Protein AF-M1AKX8-F1 (afdb_monomer)

Sequence (98 aa):
MVEAAKCSLKQNSMPLPPWRSLAYLEAKWESSHRVANVQVQSSVSSSNSSHRHCTELLWRIKSCIGSEIKAKGFLVLKTCRKRQGLKIESSHSSPVTP

InterPro domains:
  IPR006502 Protein of unknown function PDDEXK-like [PF04720] (1-33)
  IPR006502 Protein of unknown function PDDEXK-like [PTHR31579] (1-56)

Organism: Solanum tuberosum (NCBI:txid4113)

Solvent-accessible surface area (backbone atoms only — not comparable to full-atom values): 6455 Å² total; per-residue (Å²): 111,70,65,58,53,52,52,52,30,58,74,68,76,43,78,83,56,66,84,73,37,68,70,46,47,50,56,55,68,70,34,88,78,49,80,68,73,72,80,77,76,69,88,61,98,74,64,78,61,58,58,50,53,53,51,50,50,52,51,52,53,51,50,53,51,52,50,50,51,52,52,51,50,54,49,55,65,61,64,73,77,78,80,84,83,89,82,87,81,81,93,77,81,87,82,90,88,134

Structure (mmCIF, N/CA/C/O backbone):
data_AF-M1AKX8-F1
#
_entry.id   AF-M1AKX8-F1
#
loop_
_atom_site.group_PDB
_atom_site.id
_atom_site.type_symbol
_atom_site.label_atom_id
_atom_site.label_alt_id
_atom_site.label_comp_id
_atom_site.label_asym_id
_atom_site.label_entity_id
_atom_site.label_seq_id
_atom_site.pdbx_PDB_ins_code
_atom_site.Cartn_x
_atom_site.Cartn_y
_atom_site.Cartn_z
_atom_site.occupancy
_atom_site.B_iso_or_equiv
_atom_site.auth_seq_id
_atom_site.auth_comp_id
_atom_site.auth_asym_id
_atom_site.auth_atom_id
_atom_site.pdbx_PDB_model_num
ATOM 1 N N . MET A 1 1 ? -1.055 9.293 4.665 1.00 68.62 1 MET A N 1
ATOM 2 C CA . MET A 1 1 ? -1.879 8.205 4.083 1.00 68.62 1 MET A CA 1
ATOM 3 C C . MET A 1 1 ? -2.251 7.150 5.125 1.00 68.62 1 MET A C 1
ATO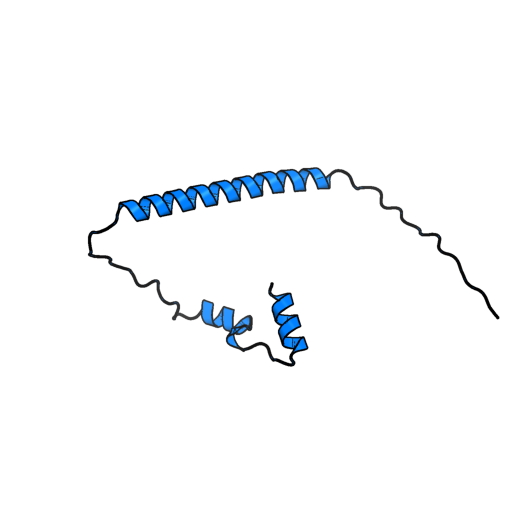M 5 O O . MET A 1 1 ? -3.437 7.023 5.382 1.00 68.62 1 MET A O 1
ATOM 9 N N . VAL A 1 2 ? -1.298 6.458 5.774 1.00 80.62 2 VAL A N 1
ATOM 10 C CA . VAL A 1 2 ? -1.599 5.429 6.806 1.00 80.62 2 VAL A CA 1
ATOM 11 C C . VAL A 1 2 ? -2.524 5.943 7.920 1.00 80.62 2 VAL A C 1
ATOM 13 O O . VAL A 1 2 ? -3.565 5.339 8.165 1.00 80.62 2 VAL A O 1
ATOM 16 N N . GLU A 1 3 ? -2.212 7.090 8.531 1.00 84.94 3 GLU A N 1
ATOM 17 C CA . GLU A 1 3 ? -3.040 7.636 9.621 1.00 84.94 3 GLU A CA 1
ATOM 18 C C . GLU A 1 3 ? -4.463 8.009 9.178 1.00 84.94 3 GLU A C 1
ATOM 20 O O . GLU A 1 3 ? -5.406 7.808 9.933 1.00 84.94 3 GLU A O 1
ATOM 25 N N . ALA A 1 4 ? -4.658 8.448 7.929 1.00 87.62 4 ALA A N 1
ATOM 26 C CA . ALA A 1 4 ? -5.996 8.729 7.400 1.00 87.6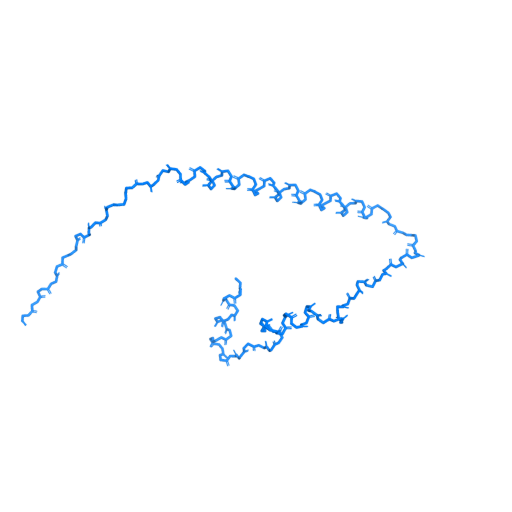2 4 ALA A CA 1
ATOM 27 C C . ALA A 1 4 ? -6.852 7.453 7.304 1.00 87.62 4 ALA A C 1
ATOM 29 O O . ALA A 1 4 ? -8.027 7.471 7.663 1.00 87.62 4 ALA A O 1
ATOM 30 N N . ALA A 1 5 ? -6.254 6.328 6.892 1.00 85.12 5 ALA A N 1
ATOM 31 C CA . ALA A 1 5 ? -6.937 5.036 6.862 1.00 85.12 5 ALA A CA 1
ATOM 32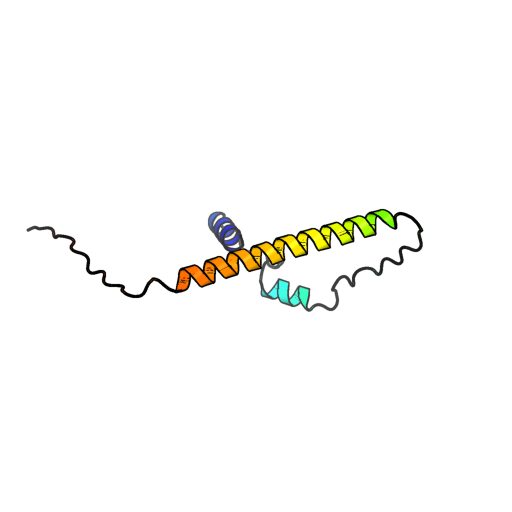 C C . ALA A 1 5 ? -7.279 4.531 8.276 1.00 85.12 5 ALA A C 1
ATOM 34 O O . ALA A 1 5 ? -8.389 4.053 8.495 1.00 85.12 5 ALA A O 1
ATOM 35 N N . LYS A 1 6 ? -6.372 4.694 9.254 1.00 85.12 6 LYS A N 1
ATOM 36 C CA . LYS A 1 6 ? -6.651 4.374 10.668 1.00 85.12 6 LYS A CA 1
ATOM 37 C C . LYS A 1 6 ? -7.798 5.220 11.229 1.00 85.12 6 LYS A C 1
ATOM 39 O O . LYS A 1 6 ? -8.697 4.670 11.860 1.00 85.12 6 LYS A O 1
ATOM 44 N N . CYS A 1 7 ? -7.787 6.533 10.987 1.00 87.94 7 CYS A N 1
ATOM 45 C CA . CYS A 1 7 ? -8.850 7.436 11.432 1.00 87.94 7 CYS A CA 1
ATOM 46 C C . CYS A 1 7 ? -10.201 7.074 10.805 1.00 87.94 7 CYS A C 1
ATOM 48 O O . CYS A 1 7 ? -11.181 6.964 11.532 1.00 87.94 7 CYS A O 1
ATOM 50 N N . SER A 1 8 ? -10.243 6.816 9.494 1.00 91.06 8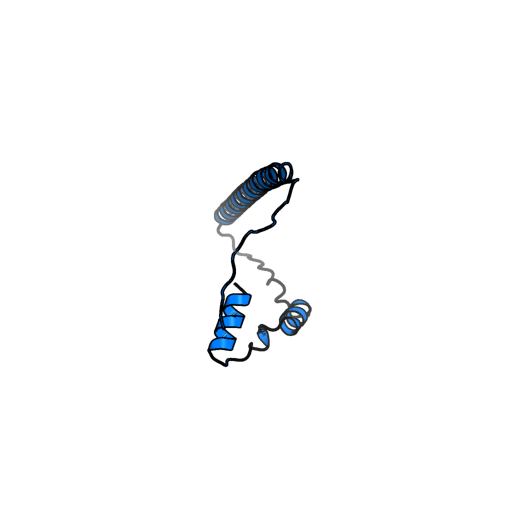 SER A N 1
ATOM 51 C CA . SER A 1 8 ? -11.469 6.415 8.791 1.00 91.06 8 SER A CA 1
ATOM 52 C C . SER A 1 8 ? -12.037 5.092 9.318 1.00 91.06 8 SER A C 1
ATOM 54 O O . SER A 1 8 ? -13.227 5.020 9.618 1.00 91.06 8 SER A O 1
ATOM 56 N N . LEU A 1 9 ? -11.196 4.071 9.524 1.00 91.06 9 LEU A N 1
ATOM 57 C CA . LEU A 1 9 ? -11.617 2.802 10.128 1.00 91.06 9 LEU A CA 1
ATOM 58 C C . LEU A 1 9 ? -12.182 3.012 11.542 1.00 91.06 9 LEU A C 1
ATOM 60 O O . LEU A 1 9 ? -13.280 2.545 11.837 1.00 91.06 9 LEU A O 1
ATOM 64 N N . LYS A 1 10 ? -11.491 3.794 12.384 1.00 90.81 10 LYS A N 1
ATOM 65 C CA . LYS A 1 10 ? -11.940 4.115 13.748 1.00 90.81 10 LYS A CA 1
ATOM 66 C C . LYS A 1 10 ? -13.260 4.900 13.771 1.00 90.81 10 LYS A C 1
ATOM 68 O O . LYS A 1 10 ? -14.089 4.638 14.632 1.00 90.81 10 LYS A O 1
ATOM 73 N N . GLN A 1 11 ? -13.467 5.828 12.835 1.00 94.62 11 GLN A N 1
ATOM 74 C CA . GLN A 1 11 ? -14.715 6.593 12.691 1.00 94.62 11 GLN A CA 1
ATOM 75 C C . GLN A 1 11 ? -15.909 5.718 12.286 1.00 94.62 11 GLN A C 1
ATOM 77 O O . GLN A 1 11 ? -17.030 6.012 12.680 1.00 94.62 11 GLN A O 1
ATOM 82 N N . ASN A 1 12 ? -15.671 4.643 11.530 1.00 93.12 12 ASN A N 1
ATOM 83 C CA . ASN A 1 12 ? -16.706 3.712 11.071 1.00 93.12 12 ASN A CA 1
ATOM 84 C C . ASN A 1 12 ? -16.815 2.453 11.956 1.00 93.12 12 ASN A C 1
ATOM 86 O O . ASN A 1 12 ? -17.424 1.468 11.547 1.00 93.12 12 ASN A O 1
ATOM 90 N N . SER A 1 13 ? -16.195 2.450 13.145 1.00 90.50 13 SER A N 1
ATOM 91 C CA . SER A 1 13 ? -16.122 1.289 14.054 1.00 90.50 13 SER A CA 1
ATOM 92 C C . SER A 1 13 ? -15.592 0.001 13.399 1.00 90.50 13 SER A C 1
ATOM 94 O O . SER A 1 13 ? -15.881 -1.107 13.850 1.00 90.50 13 SER A O 1
ATOM 96 N N . MET A 1 14 ? -14.792 0.132 12.338 1.00 94.12 14 MET A N 1
ATOM 97 C CA . MET A 1 14 ? -14.215 -0.993 11.608 1.00 94.12 14 MET A CA 1
ATOM 98 C C . MET A 1 14 ? -12.845 -1.369 12.193 1.00 94.12 14 MET A C 1
ATOM 100 O O . MET A 1 14 ? -11.975 -0.501 12.315 1.00 94.12 14 MET A O 1
ATOM 104 N N . PRO A 1 15 ? -12.589 -2.651 12.511 1.00 89.31 15 PRO A N 1
ATOM 105 C CA . PRO A 1 15 ? -11.257 -3.096 12.901 1.00 89.31 15 PRO A CA 1
ATOM 106 C C . PRO A 1 15 ? -10.287 -3.031 11.712 1.00 89.31 15 PRO A C 1
ATOM 108 O O . PRO A 1 15 ? -10.677 -3.169 10.550 1.00 89.31 15 PRO A O 1
ATOM 111 N N . LEU A 1 16 ? -8.992 -2.863 11.997 1.00 86.44 16 LEU A N 1
ATOM 112 C CA . LEU A 1 16 ? -7.954 -2.995 10.975 1.00 86.44 16 LEU A CA 1
ATOM 113 C C . LEU A 1 16 ? -7.931 -4.456 10.486 1.00 86.44 16 LEU A C 1
ATOM 115 O O . LEU A 1 16 ? -7.742 -5.351 11.313 1.00 86.44 16 LEU A O 1
ATOM 119 N N . PRO A 1 17 ? -8.097 -4.736 9.179 1.00 90.06 17 PRO A N 1
ATOM 120 C CA . PRO A 1 17 ? -8.085 -6.110 8.697 1.00 90.06 17 PRO A CA 1
ATOM 121 C C . PRO A 1 17 ? -6.703 -6.743 8.924 1.00 90.06 17 PRO A C 1
ATOM 123 O O . PRO A 1 17 ? -5.685 -6.058 8.764 1.00 90.06 17 PRO A O 1
ATOM 126 N N . PRO A 1 18 ? -6.629 -8.050 9.242 1.00 87.50 18 PRO A N 1
ATOM 127 C CA . PRO A 1 18 ? -5.388 -8.693 9.677 1.00 87.50 18 PRO A CA 1
ATOM 128 C C . PRO A 1 18 ? -4.272 -8.567 8.635 1.00 87.50 18 PRO A C 1
ATOM 130 O O . PRO A 1 18 ? -3.123 -8.325 8.997 1.00 87.50 18 PRO A O 1
ATOM 133 N N . TRP A 1 19 ? -4.612 -8.590 7.341 1.00 86.56 19 TRP A N 1
ATOM 134 C CA . TRP A 1 19 ? -3.654 -8.427 6.243 1.00 86.56 19 TRP A CA 1
ATOM 135 C C . TRP A 1 19 ? -3.090 -7.007 6.051 1.00 86.56 19 TRP A C 1
ATOM 137 O O . TRP A 1 19 ? -2.263 -6.790 5.166 1.00 86.56 19 TRP A O 1
ATOM 147 N N . ARG A 1 20 ? -3.547 -6.027 6.841 1.00 88.38 20 ARG A N 1
ATOM 148 C CA . ARG A 1 20 ? -2.972 -4.673 6.934 1.00 88.38 20 ARG A CA 1
ATOM 149 C C . ARG A 1 20 ? -2.230 -4.431 8.253 1.00 88.38 20 ARG A C 1
ATOM 151 O O . ARG A 1 20 ? -1.704 -3.336 8.437 1.00 88.38 20 ARG A O 1
ATOM 158 N N . SER A 1 21 ? -2.182 -5.412 9.157 1.00 88.44 21 SER A N 1
ATOM 159 C CA . SER A 1 21 ? -1.325 -5.345 10.345 1.00 88.44 21 SER A CA 1
ATOM 160 C C . SER A 1 21 ? 0.154 -5.430 9.953 1.00 88.44 21 SER A C 1
ATOM 162 O O . SER A 1 21 ? 0.498 -6.080 8.965 1.00 88.44 21 SER A O 1
ATOM 164 N N . LEU A 1 22 ? 1.028 -4.780 10.728 1.00 86.62 22 LEU A N 1
ATOM 165 C CA . LEU A 1 22 ? 2.472 -4.790 10.476 1.00 86.62 22 LEU A CA 1
ATOM 166 C C . LEU A 1 22 ? 3.032 -6.223 10.522 1.00 86.62 22 LEU A C 1
ATOM 168 O O . LEU A 1 22 ? 3.613 -6.669 9.539 1.00 86.62 22 LEU A O 1
ATOM 172 N N . ALA A 1 23 ? 2.711 -6.973 11.581 1.00 88.19 23 ALA A N 1
ATOM 173 C CA . ALA A 1 23 ? 3.150 -8.356 11.769 1.00 88.19 23 ALA A CA 1
ATOM 174 C C . ALA A 1 23 ? 2.750 -9.294 10.612 1.00 88.19 23 ALA A C 1
ATOM 176 O O . ALA A 1 23 ? 3.535 -10.145 10.202 1.00 88.19 23 ALA A O 1
ATOM 177 N N . TYR A 1 24 ? 1.551 -9.137 10.033 1.00 90.44 24 TYR A N 1
ATOM 178 C CA . TYR A 1 24 ? 1.163 -9.926 8.857 1.00 90.44 24 TYR A CA 1
ATOM 179 C C . TYR A 1 24 ? 1.953 -9.530 7.606 1.00 90.44 24 TYR A C 1
ATOM 181 O O . TYR A 1 24 ? 2.269 -10.389 6.784 1.00 90.44 24 TYR A O 1
ATOM 189 N N . LEU A 1 25 ? 2.238 -8.237 7.423 1.00 87.25 25 LEU A N 1
ATOM 190 C CA . LEU A 1 25 ? 3.031 -7.764 6.288 1.00 87.25 25 LEU A CA 1
ATOM 191 C C . LEU A 1 25 ? 4.477 -8.258 6.390 1.00 87.25 25 LEU A C 1
ATOM 193 O O . LEU A 1 25 ? 4.997 -8.739 5.389 1.00 87.25 25 LEU A O 1
ATOM 197 N N . GLU A 1 26 ? 5.075 -8.218 7.580 1.00 89.00 26 GLU A N 1
ATOM 198 C CA . GLU A 1 26 ? 6.400 -8.775 7.877 1.00 89.00 26 GLU A CA 1
ATOM 199 C C . GLU A 1 26 ? 6.425 -10.287 7.610 1.00 89.00 26 GLU A C 1
ATOM 201 O O . GLU A 1 26 ? 7.161 -10.739 6.734 1.00 89.00 26 GLU A O 1
ATOM 206 N N . ALA A 1 27 ? 5.519 -11.060 8.220 1.00 87.75 27 ALA A N 1
ATOM 207 C CA . ALA A 1 27 ? 5.430 -12.507 8.005 1.00 87.75 27 ALA A CA 1
ATOM 208 C C . ALA A 1 27 ? 5.156 -12.895 6.535 1.00 87.75 27 ALA A C 1
ATOM 210 O O . ALA A 1 27 ? 5.692 -13.884 6.032 1.00 87.75 27 ALA A O 1
ATOM 211 N N . LYS A 1 28 ? 4.346 -12.117 5.800 1.00 87.94 28 LYS A N 1
ATOM 212 C CA . LYS A 1 28 ? 4.120 -12.334 4.358 1.00 87.94 28 LYS A CA 1
ATOM 213 C C . LYS A 1 28 ? 5.342 -11.959 3.516 1.00 87.94 28 LYS A C 1
ATOM 215 O O . LYS A 1 28 ? 5.564 -12.581 2.481 1.00 87.94 28 LYS A O 1
ATOM 220 N N . TRP A 1 29 ? 6.111 -10.953 3.924 1.00 83.62 29 TRP A N 1
ATOM 221 C CA . TRP A 1 29 ? 7.342 -10.543 3.251 1.00 83.62 29 TRP A CA 1
ATOM 222 C C . TRP A 1 29 ? 8.456 -11.577 3.468 1.00 83.62 29 TRP A C 1
ATOM 224 O O . TRP A 1 29 ? 9.198 -11.887 2.539 1.00 83.62 29 TRP A O 1
ATOM 234 N N . GLU A 1 30 ? 8.560 -12.150 4.662 1.00 78.75 30 GLU A N 1
ATOM 235 C CA . GLU A 1 30 ? 9.567 -13.163 5.006 1.00 78.75 30 GLU A CA 1
ATOM 236 C C . GLU A 1 30 ? 9.194 -14.585 4.560 1.00 78.75 30 GLU A C 1
ATOM 238 O O . GLU A 1 30 ? 10.068 -15.441 4.443 1.00 78.75 30 GLU A O 1
ATOM 243 N N . SER A 1 31 ? 7.924 -14.836 4.230 1.00 82.19 31 SER A N 1
ATOM 244 C CA . SER A 1 31 ? 7.473 -16.108 3.659 1.00 82.19 31 SER A CA 1
ATOM 245 C C . SER A 1 31 ? 8.273 -16.509 2.414 1.00 82.19 31 SER A C 1
ATOM 247 O O . SER A 1 31 ? 8.353 -15.752 1.443 1.00 82.19 31 SER A O 1
ATOM 249 N N . SER A 1 32 ? 8.754 -17.759 2.374 1.00 72.06 32 SER A N 1
ATOM 250 C CA . SER A 1 32 ? 9.345 -18.367 1.168 1.00 72.06 32 SER A CA 1
ATOM 251 C C . SER A 1 32 ? 8.394 -18.382 -0.035 1.00 72.06 32 SER A C 1
ATOM 253 O O . SER A 1 32 ? 8.852 -18.494 -1.167 1.00 72.06 32 SER A O 1
ATOM 255 N N . HIS A 1 33 ? 7.086 -18.191 0.182 1.00 64.75 33 HIS A N 1
ATOM 256 C CA . HIS A 1 33 ? 6.100 -17.933 -0.870 1.00 64.75 33 HIS A CA 1
ATOM 257 C C . HIS A 1 33 ? 6.050 -16.452 -1.272 1.00 64.75 33 HIS A C 1
ATOM 259 O O . HIS A 1 33 ? 4.985 -15.911 -1.590 1.00 64.75 33 HIS A O 1
ATOM 265 N N . ARG A 1 34 ? 7.208 -15.786 -1.346 1.00 61.22 34 ARG A N 1
ATOM 266 C CA . ARG A 1 34 ? 7.347 -14.736 -2.353 1.00 61.22 34 ARG A CA 1
ATOM 267 C C . ARG A 1 34 ? 6.963 -15.376 -3.677 1.00 61.22 34 ARG A C 1
ATOM 269 O O . ARG A 1 34 ? 7.444 -16.462 -3.995 1.00 61.22 34 ARG A O 1
ATOM 276 N N . VAL A 1 35 ? 6.118 -14.702 -4.452 1.00 61.78 35 VAL A N 1
ATOM 277 C CA . VAL A 1 35 ? 6.011 -15.008 -5.877 1.00 61.78 35 VAL A CA 1
ATOM 278 C C . VAL A 1 35 ? 7.395 -14.708 -6.433 1.00 61.78 35 VAL A C 1
ATOM 280 O O . VAL A 1 35 ? 7.718 -13.550 -6.702 1.00 61.78 35 VAL A O 1
ATOM 283 N N . ALA A 1 36 ? 8.244 -15.739 -6.484 1.00 55.91 36 ALA A N 1
ATOM 284 C CA . ALA A 1 36 ? 9.509 -15.701 -7.184 1.00 55.91 36 ALA A CA 1
ATOM 285 C C . ALA A 1 36 ? 9.139 -15.198 -8.567 1.00 55.91 36 ALA A C 1
ATOM 287 O O . ALA A 1 36 ? 8.332 -15.847 -9.234 1.00 55.91 36 ALA A O 1
ATOM 288 N N . ASN A 1 37 ? 9.604 -13.983 -8.886 1.00 55.19 37 ASN A N 1
ATOM 289 C CA . ASN A 1 37 ? 9.242 -13.262 -10.097 1.00 55.19 37 ASN A CA 1
ATOM 290 C C . ASN A 1 37 ? 9.300 -14.272 -11.229 1.00 55.19 37 ASN A C 1
ATOM 292 O O . ASN A 1 37 ? 10.406 -14.744 -11.508 1.00 55.19 37 ASN A O 1
ATOM 296 N N . VAL A 1 38 ? 8.126 -14.678 -11.747 1.00 52.78 38 VAL A N 1
ATOM 297 C CA . VAL A 1 38 ? 8.030 -15.795 -12.692 1.00 52.78 38 VAL A CA 1
ATOM 298 C C . VAL A 1 38 ? 9.071 -15.482 -13.729 1.00 52.78 38 VAL A C 1
ATOM 300 O O . VAL A 1 38 ? 9.016 -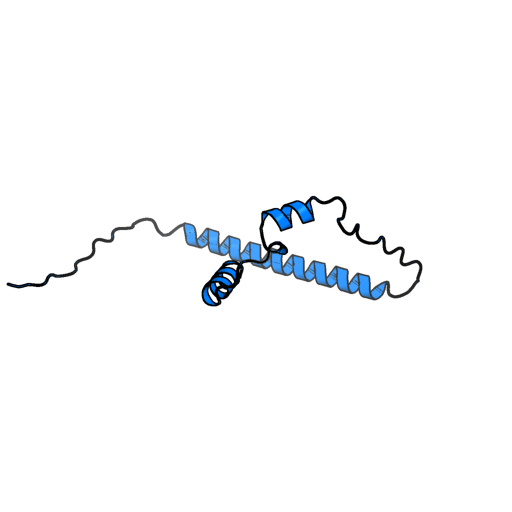14.397 -14.309 1.00 52.78 38 VAL A O 1
ATOM 303 N N . GLN A 1 39 ? 10.082 -16.343 -13.857 1.00 51.06 39 GLN A N 1
ATOM 304 C CA . GLN A 1 39 ? 11.162 -16.059 -14.776 1.00 51.06 39 GLN A CA 1
ATOM 305 C C . GLN A 1 39 ? 10.521 -16.126 -16.148 1.00 51.06 39 GLN A C 1
ATOM 307 O O . GLN A 1 39 ? 10.312 -17.209 -16.693 1.00 51.06 39 GLN A O 1
ATOM 312 N N . VAL A 1 40 ? 10.145 -14.947 -16.648 1.00 53.25 40 VAL A N 1
ATOM 313 C CA . VAL A 1 40 ? 9.583 -14.732 -17.965 1.00 53.25 40 VAL A CA 1
ATOM 314 C C . VAL A 1 40 ? 10.734 -15.014 -18.912 1.00 53.25 40 VAL A C 1
ATOM 316 O O . VAL A 1 40 ? 11.434 -14.125 -19.393 1.00 53.25 40 VAL A O 1
ATOM 319 N N . GLN A 1 41 ? 10.944 -16.307 -19.150 1.00 51.38 41 GLN A N 1
ATOM 320 C CA . GLN A 1 41 ? 11.562 -16.819 -20.349 1.00 51.38 41 GLN A CA 1
ATOM 321 C C . GLN A 1 41 ? 10.602 -16.457 -21.481 1.00 51.38 41 GLN A C 1
ATOM 323 O O . GLN A 1 41 ? 9.832 -17.284 -21.958 1.00 51.38 41 GLN A O 1
ATOM 328 N N . SER A 1 42 ? 10.604 -15.177 -21.863 1.00 51.94 42 SER A N 1
ATOM 329 C CA . SER A 1 42 ? 9.951 -14.705 -23.075 1.00 51.94 42 SER A CA 1
ATOM 330 C C . SER A 1 42 ? 10.782 -15.192 -24.251 1.00 51.94 42 SER A C 1
ATOM 332 O O . SER A 1 42 ? 11.498 -14.429 -24.895 1.00 51.94 42 SER A O 1
ATOM 334 N N . SER A 1 43 ? 10.668 -16.486 -24.535 1.00 58.88 43 SER A N 1
ATOM 335 C CA . SER A 1 43 ? 11.136 -17.138 -25.754 1.00 58.88 43 SER A CA 1
ATOM 336 C C . SER A 1 43 ? 10.250 -16.777 -26.956 1.00 58.88 43 SER A C 1
ATOM 338 O O . SER A 1 43 ? 9.992 -17.606 -27.822 1.00 58.88 43 SER A O 1
ATOM 340 N N . VAL A 1 44 ? 9.788 -15.523 -27.031 1.00 52.16 44 VAL A N 1
ATOM 341 C CA . VAL A 1 44 ? 9.101 -14.971 -28.199 1.00 52.16 44 VAL A CA 1
ATOM 342 C C . VAL A 1 44 ? 9.686 -13.604 -28.524 1.00 52.16 44 VAL A C 1
ATOM 344 O O . VAL A 1 44 ? 9.582 -12.635 -27.773 1.00 52.16 44 VAL A O 1
ATOM 347 N N . SER A 1 45 ? 10.306 -13.551 -29.694 1.00 57.41 45 SER A N 1
ATOM 348 C CA . SER A 1 45 ? 10.852 -12.370 -30.341 1.00 57.41 45 SER A CA 1
ATOM 349 C C . SER A 1 45 ? 9.755 -11.370 -30.724 1.00 57.41 45 SER A C 1
ATOM 351 O O . SER A 1 45 ? 9.155 -11.485 -31.792 1.00 57.41 45 SER A O 1
ATOM 353 N N . SER A 1 46 ? 9.513 -10.359 -29.886 1.00 54.06 46 SER A N 1
ATOM 354 C CA . SER A 1 46 ? 8.842 -9.104 -30.265 1.00 54.06 46 SER A CA 1
ATOM 355 C C . SER A 1 46 ? 9.127 -7.994 -29.244 1.00 54.06 46 SER A C 1
ATOM 357 O O . SER A 1 46 ? 9.085 -8.227 -28.043 1.00 54.06 46 SER A O 1
ATOM 359 N N . SER A 1 47 ? 9.384 -6.773 -29.731 1.00 57.16 47 SER A N 1
ATOM 360 C CA . SER A 1 47 ? 9.552 -5.535 -28.937 1.00 57.16 47 SER A CA 1
ATOM 361 C C . SER A 1 47 ? 10.844 -5.346 -28.111 1.00 57.16 47 SER A C 1
ATOM 363 O O . SER A 1 47 ? 10.806 -4.937 -26.952 1.00 57.16 47 SER A O 1
ATOM 365 N N . ASN A 1 48 ? 12.017 -5.445 -28.752 1.00 58.34 48 ASN A N 1
ATOM 366 C CA . ASN A 1 48 ? 13.259 -4.855 -28.206 1.00 58.34 48 ASN A CA 1
ATOM 367 C C . ASN A 1 48 ? 13.220 -3.307 -28.110 1.00 58.34 48 ASN A C 1
ATOM 369 O O . ASN A 1 48 ? 14.006 -2.710 -27.372 1.00 58.34 48 ASN A O 1
ATOM 373 N N . SER A 1 49 ? 12.322 -2.638 -28.845 1.00 60.06 49 SER A N 1
ATOM 374 C CA . SER A 1 49 ? 12.161 -1.175 -28.827 1.00 60.06 49 SER A CA 1
ATOM 375 C C . SER A 1 49 ? 11.455 -0.667 -27.564 1.00 60.06 49 SER A C 1
ATOM 377 O O . SER A 1 49 ? 11.946 0.268 -26.932 1.00 60.06 49 SER A O 1
ATOM 379 N N . SER A 1 50 ? 10.352 -1.297 -27.141 1.00 63.16 50 SER A N 1
ATOM 380 C CA . SER A 1 50 ? 9.597 -0.863 -25.953 1.00 63.16 50 SER A CA 1
ATOM 381 C C . 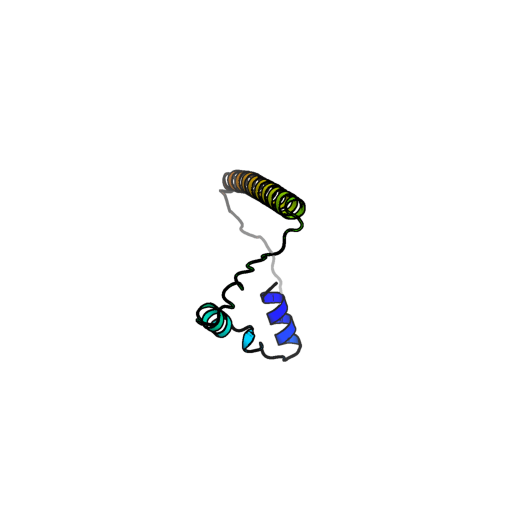SER A 1 50 ? 10.447 -0.936 -24.682 1.00 63.16 50 SER A C 1
ATOM 383 O O . SER A 1 50 ? 10.466 0.017 -23.907 1.00 63.16 50 SER A O 1
ATOM 385 N N . HIS A 1 51 ? 11.243 -1.999 -24.518 1.00 72.75 51 HIS A N 1
ATOM 386 C CA . HIS A 1 51 ? 12.162 -2.145 -23.388 1.00 72.75 51 HIS A CA 1
ATOM 387 C C . HIS A 1 51 ? 13.196 -1.006 -23.315 1.00 72.75 51 HIS A C 1
ATOM 389 O O . HIS A 1 51 ? 13.500 -0.505 -22.227 1.00 72.75 51 HIS A O 1
ATOM 395 N N . ARG A 1 52 ? 13.707 -0.536 -24.465 1.00 75.12 52 ARG A N 1
ATOM 396 C CA . ARG A 1 52 ? 14.610 0.628 -24.518 1.00 75.12 52 ARG A CA 1
ATOM 397 C C . ARG A 1 52 ? 13.907 1.913 -24.079 1.00 75.12 52 ARG A C 1
ATOM 399 O O . ARG A 1 52 ? 14.458 2.624 -23.244 1.00 75.12 52 ARG A O 1
ATOM 406 N N . HIS A 1 53 ? 12.683 2.166 -24.544 1.00 78.75 53 HIS A N 1
ATOM 407 C CA . HIS A 1 53 ? 11.902 3.330 -24.106 1.00 78.75 53 HIS A CA 1
ATOM 408 C C . HIS A 1 53 ? 11.564 3.288 -22.607 1.00 78.75 53 HIS A C 1
ATOM 410 O O . HIS A 1 53 ? 11.688 4.306 -21.927 1.00 78.75 53 HIS A O 1
ATOM 416 N N . CYS A 1 54 ? 11.217 2.120 -22.053 1.00 85.06 54 CYS A N 1
ATOM 417 C CA . CYS A 1 54 ? 11.024 1.953 -20.609 1.00 85.06 54 CYS A CA 1
ATOM 418 C C . CYS A 1 54 ? 12.313 2.234 -19.821 1.00 85.06 54 CYS A C 1
ATOM 420 O O . CYS A 1 54 ? 12.274 2.931 -18.808 1.00 85.06 54 CYS A O 1
ATOM 422 N N . THR A 1 55 ? 13.459 1.741 -20.302 1.00 87.56 55 THR A N 1
ATOM 423 C CA . THR A 1 55 ? 14.773 1.977 -19.678 1.00 87.56 55 THR A CA 1
ATOM 424 C C . THR A 1 55 ? 15.123 3.468 -19.671 1.00 87.56 55 THR A C 1
ATOM 426 O O . THR A 1 55 ? 15.546 4.005 -18.646 1.00 87.56 55 THR A O 1
ATOM 429 N N . GLU A 1 56 ? 14.900 4.160 -20.789 1.00 87.69 56 GLU A N 1
ATOM 430 C CA . GLU A 1 56 ? 15.148 5.596 -20.912 1.00 87.69 56 GLU A CA 1
ATOM 431 C C . GLU A 1 56 ? 14.215 6.421 -20.010 1.00 87.69 56 GLU A C 1
ATOM 433 O O . GLU A 1 56 ? 14.673 7.318 -19.300 1.00 87.69 56 GLU A O 1
ATOM 438 N N . LEU A 1 57 ? 12.920 6.090 -19.975 1.00 93.06 57 LEU A N 1
ATOM 439 C CA . LEU A 1 57 ? 11.940 6.746 -19.108 1.00 93.06 57 LEU A CA 1
ATOM 440 C C . LEU A 1 57 ? 12.302 6.584 -17.624 1.00 93.06 57 LEU A C 1
ATOM 442 O O . LEU A 1 57 ? 12.287 7.565 -16.881 1.00 93.06 57 LEU A O 1
ATOM 446 N N . LEU A 1 58 ? 12.691 5.378 -17.199 1.00 92.94 58 LEU A N 1
ATOM 447 C CA . LEU A 1 58 ? 13.164 5.118 -15.836 1.00 92.94 58 LEU A CA 1
ATOM 448 C C . LEU A 1 58 ? 14.419 5.934 -15.498 1.00 92.94 58 LEU A C 1
ATOM 450 O O . LEU A 1 58 ? 14.520 6.474 -14.395 1.00 92.94 58 LEU A O 1
ATOM 454 N N . TRP A 1 59 ? 15.357 6.072 -16.440 1.00 94.69 59 TRP A N 1
ATOM 455 C CA . TRP A 1 59 ? 16.564 6.876 -16.241 1.00 94.69 59 TRP A CA 1
ATOM 456 C C . TRP A 1 59 ? 16.246 8.374 -16.119 1.00 94.69 59 TRP A C 1
ATOM 458 O O . TRP A 1 59 ? 16.745 9.034 -15.204 1.00 94.69 59 TRP A O 1
ATOM 468 N N . ARG A 1 60 ? 15.345 8.895 -16.966 1.00 93.69 60 ARG A N 1
ATOM 469 C CA . ARG A 1 60 ? 14.823 10.271 -16.878 1.00 93.69 60 ARG A CA 1
ATOM 470 C C . ARG A 1 60 ? 14.147 10.523 -15.526 1.00 93.69 60 ARG A C 1
ATOM 472 O O . ARG A 1 60 ? 14.526 11.465 -14.837 1.00 93.69 60 ARG A O 1
ATOM 479 N N . ILE A 1 61 ? 13.232 9.648 -15.093 1.00 93.81 61 ILE A N 1
ATOM 480 C CA . ILE A 1 61 ? 12.546 9.749 -13.789 1.00 93.81 61 ILE A CA 1
ATOM 481 C C . ILE A 1 61 ? 13.556 9.739 -12.632 1.00 93.81 61 ILE A C 1
ATOM 483 O O . ILE A 1 61 ? 13.502 10.606 -11.760 1.00 93.81 61 ILE A O 1
ATOM 487 N N . LYS A 1 62 ? 14.526 8.814 -12.643 1.00 95.00 62 LYS A N 1
ATOM 488 C CA . LYS A 1 62 ? 15.586 8.735 -11.625 1.00 95.00 62 LYS A CA 1
ATOM 489 C C . LYS A 1 62 ? 16.434 10.012 -11.575 1.00 95.00 62 LYS A C 1
ATOM 491 O O . LYS A 1 62 ? 16.767 10.475 -10.486 1.00 95.00 62 LYS A O 1
ATOM 496 N N . SER A 1 63 ? 16.754 10.594 -12.733 1.00 91.94 63 SER A N 1
ATOM 497 C CA . SER A 1 63 ? 17.506 11.850 -12.844 1.00 91.94 63 SER A CA 1
ATOM 498 C C . SER A 1 63 ? 16.709 13.060 -12.339 1.00 91.94 63 SER A C 1
ATOM 500 O O . SER A 1 63 ? 17.241 13.862 -11.568 1.00 91.94 63 SER A O 1
ATOM 502 N N . CYS A 1 64 ? 15.419 13.160 -12.682 1.00 89.31 64 CYS A N 1
ATOM 503 C CA . CYS A 1 64 ? 14.518 14.194 -12.167 1.00 89.31 64 CYS A CA 1
ATOM 504 C C . CYS A 1 64 ? 14.398 14.122 -10.639 1.00 89.31 64 CYS A C 1
ATOM 506 O O . CYS A 1 64 ? 14.650 15.119 -9.967 1.00 89.31 64 CYS A O 1
ATOM 508 N N . ILE A 1 65 ? 14.114 12.938 -10.083 1.00 89.69 65 ILE A N 1
ATOM 509 C CA . ILE A 1 65 ? 14.004 12.725 -8.631 1.00 89.69 65 ILE A CA 1
ATOM 510 C C . ILE A 1 65 ? 15.335 13.031 -7.929 1.00 89.69 65 ILE A C 1
ATOM 512 O O . ILE A 1 65 ? 15.353 13.736 -6.923 1.00 89.69 65 ILE A O 1
ATOM 516 N N . GLY A 1 66 ? 16.468 12.562 -8.465 1.00 89.31 66 GLY A N 1
ATOM 517 C CA . GLY A 1 66 ? 17.792 12.851 -7.904 1.00 89.31 66 GLY A CA 1
ATOM 518 C C . GLY A 1 66 ? 18.126 14.347 -7.905 1.00 89.31 66 GLY A C 1
ATOM 519 O O . GLY A 1 66 ? 18.635 14.874 -6.914 1.00 89.31 66 GLY A O 1
ATOM 520 N N . SER A 1 67 ? 17.786 15.047 -8.989 1.00 83.94 67 SER A N 1
ATOM 521 C CA . SER A 1 67 ? 17.947 16.500 -9.119 1.00 83.94 67 SER A CA 1
ATOM 522 C C . SER A 1 67 ? 17.043 17.267 -8.150 1.00 83.94 67 SER A C 1
ATOM 524 O O . SER A 1 67 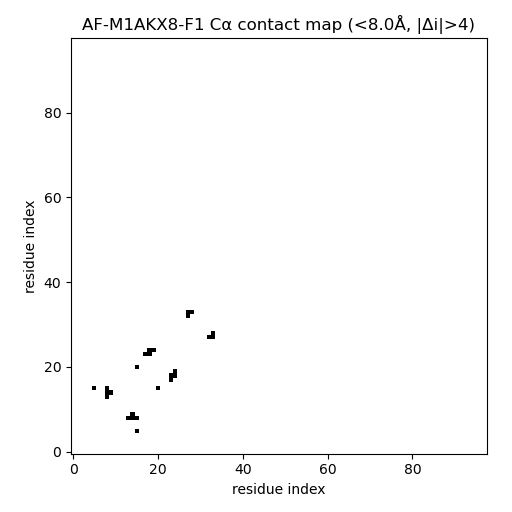? 17.505 18.197 -7.490 1.00 83.94 67 SER A O 1
ATOM 526 N N . GLU A 1 68 ? 15.786 16.846 -7.998 1.00 81.19 68 GLU A N 1
ATOM 527 C CA . GLU A 1 68 ? 14.826 17.437 -7.064 1.00 81.19 68 GLU A CA 1
ATOM 528 C C . GLU A 1 68 ? 15.258 17.236 -5.605 1.00 81.19 68 GLU A C 1
ATOM 530 O O . GLU A 1 68 ? 15.249 18.189 -4.827 1.00 81.19 68 GLU A O 1
ATOM 535 N N . ILE A 1 69 ? 15.713 16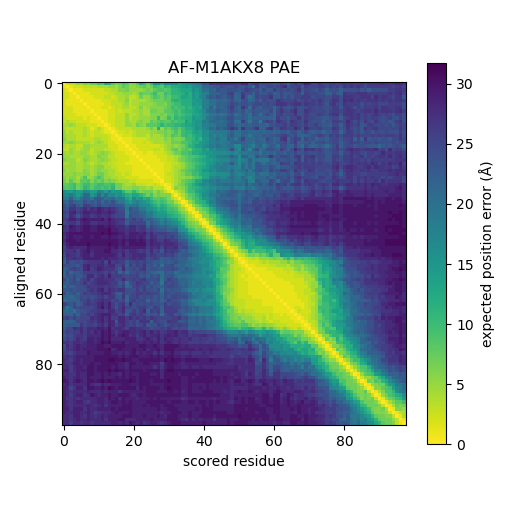.033 -5.235 1.00 85.19 69 ILE A N 1
ATOM 536 C CA . ILE A 1 69 ? 16.252 15.740 -3.898 1.00 85.19 69 ILE A CA 1
ATOM 537 C C . ILE A 1 69 ? 17.511 16.572 -3.632 1.00 85.19 69 ILE A C 1
ATOM 539 O O . ILE A 1 69 ? 17.644 17.140 -2.549 1.00 85.19 69 ILE A O 1
ATOM 543 N N . LYS A 1 70 ? 18.415 16.716 -4.611 1.00 81.00 70 LYS A N 1
ATOM 544 C CA . LYS A 1 70 ? 19.619 17.553 -4.476 1.00 81.00 70 LYS A CA 1
ATOM 545 C C . LYS A 1 70 ? 19.267 19.038 -4.316 1.00 81.00 70 LYS A C 1
ATOM 547 O O . LYS A 1 70 ? 19.844 19.710 -3.462 1.00 81.00 70 LYS A O 1
ATOM 552 N N . ALA A 1 71 ? 18.291 19.541 -5.073 1.00 74.31 71 ALA A N 1
ATOM 553 C CA . ALA A 1 71 ? 17.806 20.917 -4.972 1.00 74.31 71 ALA A CA 1
ATOM 554 C C . ALA A 1 71 ? 17.078 21.186 -3.640 1.00 74.31 71 ALA A C 1
ATOM 556 O O . ALA A 1 71 ? 17.364 22.178 -2.968 1.00 74.31 71 ALA A O 1
ATOM 557 N N . LYS A 1 72 ? 16.192 20.281 -3.204 1.00 65.06 72 LYS A N 1
ATOM 558 C CA . LYS A 1 72 ? 15.488 20.377 -1.915 1.00 65.06 72 LYS A CA 1
ATOM 559 C C . LYS A 1 72 ? 16.437 20.210 -0.727 1.00 65.06 72 LYS A C 1
ATOM 561 O O . LYS A 1 72 ? 16.345 20.984 0.219 1.00 65.06 72 LYS A O 1
ATOM 566 N N . GLY A 1 73 ? 17.403 19.295 -0.795 1.00 60.16 73 GLY A N 1
ATOM 567 C CA . GLY A 1 73 ? 18.458 19.144 0.215 1.00 60.16 73 GLY A CA 1
ATOM 568 C C . GLY A 1 73 ? 19.324 20.400 0.355 1.00 60.16 73 GLY A C 1
ATOM 569 O O . GLY A 1 73 ? 19.629 20.824 1.469 1.00 60.16 73 GLY A O 1
ATOM 570 N N . PHE A 1 74 ? 19.643 21.064 -0.761 1.00 54.47 74 PHE A N 1
ATOM 571 C CA . PHE A 1 74 ? 20.342 22.353 -0.765 1.00 54.47 74 PHE A CA 1
ATOM 572 C C . PHE A 1 74 ? 19.505 23.493 -0.153 1.00 54.47 74 PHE A C 1
ATOM 574 O O . PHE A 1 74 ? 20.056 24.359 0.529 1.00 54.47 74 PHE A O 1
ATOM 581 N N . LEU A 1 75 ? 18.179 23.484 -0.336 1.00 54.44 75 LEU A N 1
ATOM 582 C CA . LEU A 1 75 ? 17.266 24.432 0.316 1.00 54.44 75 LEU A CA 1
ATOM 583 C C . LEU A 1 75 ? 17.148 24.177 1.828 1.00 54.44 75 LEU A C 1
ATOM 585 O O . LEU A 1 75 ? 17.293 25.120 2.607 1.00 54.44 75 LEU A O 1
ATOM 589 N N . VAL A 1 76 ? 16.981 22.919 2.252 1.00 53.41 76 VAL A N 1
ATOM 590 C CA . VAL A 1 76 ? 16.941 22.527 3.675 1.00 53.41 76 VAL A CA 1
ATOM 591 C C . VAL A 1 76 ? 18.224 22.964 4.392 1.00 53.41 76 VAL A C 1
ATOM 593 O O . VAL A 1 76 ? 18.156 23.645 5.418 1.00 53.41 76 VAL A O 1
ATOM 596 N N . LEU A 1 77 ? 19.395 22.694 3.803 1.00 50.94 77 LEU A N 1
ATOM 597 C CA . LEU A 1 77 ? 20.687 23.079 4.382 1.00 50.94 77 LEU A CA 1
ATOM 598 C C . LEU A 1 77 ? 20.871 24.608 4.489 1.00 50.94 77 LEU A C 1
ATOM 600 O O . LEU A 1 77 ? 21.528 25.086 5.415 1.00 50.94 77 LEU A O 1
ATOM 604 N N . LYS A 1 78 ? 20.259 25.392 3.587 1.00 49.53 78 LYS A N 1
ATOM 605 C CA . LYS A 1 78 ? 20.241 26.864 3.671 1.00 49.53 78 LYS A CA 1
ATOM 606 C C . LYS A 1 78 ? 19.326 27.389 4.780 1.00 49.53 78 LYS A C 1
ATOM 608 O O . LYS A 1 78 ? 19.676 28.378 5.422 1.00 49.53 78 LYS A O 1
ATOM 613 N N . THR A 1 79 ? 18.186 26.744 5.038 1.00 47.69 79 THR A N 1
ATOM 614 C CA . THR A 1 79 ? 17.232 27.206 6.064 1.00 47.69 79 THR A CA 1
ATOM 615 C C . THR A 1 79 ? 17.701 26.989 7.507 1.00 47.69 79 THR A C 1
ATOM 617 O O . THR A 1 79 ? 17.330 27.764 8.387 1.00 47.69 79 THR A O 1
ATOM 620 N N . CYS A 1 80 ? 18.575 26.012 7.767 1.00 49.38 80 CYS A N 1
ATOM 621 C CA . CYS A 1 80 ? 19.001 25.666 9.130 1.00 49.38 80 CYS A CA 1
ATOM 622 C C . CYS A 1 80 ? 20.010 26.637 9.785 1.00 49.38 80 CYS A C 1
ATOM 624 O O . CYS A 1 80 ? 20.266 26.513 10.978 1.00 49.38 80 CYS A O 1
ATOM 626 N N . ARG A 1 81 ? 20.594 27.610 9.061 1.00 47.66 81 ARG A N 1
ATOM 627 C CA . ARG A 1 81 ? 21.664 28.487 9.604 1.00 47.66 81 ARG A CA 1
ATOM 628 C C . ARG A 1 81 ? 21.216 29.811 10.250 1.00 47.66 81 ARG A C 1
ATOM 630 O O . ARG A 1 81 ? 22.079 30.540 10.728 1.00 47.66 81 ARG A O 1
ATOM 637 N N . LYS A 1 82 ? 19.922 30.168 10.266 1.00 55.53 82 LYS A N 1
ATOM 638 C CA . LYS A 1 82 ? 19.464 31.510 10.713 1.00 55.53 82 LYS A CA 1
ATOM 639 C C . LYS A 1 82 ? 18.252 31.530 11.665 1.00 55.53 82 LYS A C 1
ATOM 641 O O . LYS A 1 82 ? 17.378 32.374 11.499 1.00 55.53 82 LYS A O 1
ATOM 646 N N . ARG A 1 83 ? 18.195 30.652 12.678 1.00 48.47 83 ARG A N 1
ATOM 647 C CA . ARG A 1 83 ? 17.288 30.809 13.846 1.00 48.47 83 ARG A CA 1
ATOM 648 C C . ARG A 1 83 ? 17.924 30.323 15.159 1.00 48.47 83 ARG A C 1
ATOM 650 O O . ARG A 1 83 ? 17.497 29.327 15.728 1.00 48.47 83 ARG A O 1
ATOM 657 N N . GLN A 1 84 ? 18.934 31.047 15.645 1.00 50.81 84 GLN A N 1
ATOM 658 C CA . GLN A 1 84 ? 19.204 31.129 17.089 1.00 50.81 84 GLN A CA 1
ATOM 659 C C . GLN A 1 84 ? 18.521 32.393 17.631 1.00 50.81 84 GLN A C 1
ATOM 661 O O . GLN A 1 84 ? 18.451 33.387 16.909 1.00 50.81 84 GLN A O 1
ATOM 666 N N . GLY A 1 85 ? 18.031 32.356 18.874 1.00 41.66 85 GLY A N 1
ATOM 667 C CA . GLY A 1 85 ? 17.363 33.498 19.517 1.00 41.66 85 GLY A CA 1
ATOM 668 C C . GLY A 1 85 ? 15.854 33.322 19.702 1.00 41.66 85 GLY A C 1
ATOM 669 O O . GLY A 1 85 ? 15.068 34.125 19.209 1.00 41.66 85 GLY A O 1
ATOM 670 N N . LEU A 1 86 ? 15.442 32.275 20.424 1.00 45.47 86 LEU A N 1
ATOM 671 C CA . LEU A 1 86 ? 14.078 32.172 20.942 1.00 45.47 86 LEU A CA 1
ATOM 672 C C . LEU A 1 86 ? 13.996 32.968 22.257 1.00 45.47 86 LEU A C 1
ATOM 674 O O . LEU A 1 86 ? 14.637 32.590 23.235 1.00 45.47 86 LEU A O 1
ATOM 678 N N . LYS A 1 87 ? 13.200 34.039 22.305 1.00 39.59 87 LYS A N 1
ATOM 679 C CA . LYS A 1 87 ? 12.690 34.586 23.570 1.00 39.59 87 LYS A CA 1
ATOM 680 C C . LYS A 1 87 ? 11.247 35.032 23.377 1.00 39.59 87 LYS A C 1
ATOM 682 O O . LYS A 1 87 ? 10.980 36.133 22.912 1.00 39.59 87 LYS A O 1
ATOM 687 N N . ILE A 1 88 ? 10.342 34.116 23.698 1.00 49.91 88 ILE A N 1
ATOM 688 C CA . ILE A 1 88 ? 8.914 34.371 23.843 1.00 49.91 88 ILE A CA 1
ATOM 689 C C . ILE A 1 88 ? 8.665 34.450 25.345 1.00 49.91 88 ILE A C 1
ATOM 691 O O . ILE A 1 88 ? 9.003 33.515 26.065 1.00 49.91 88 ILE A O 1
ATOM 695 N N . GLU A 1 89 ? 8.083 35.550 25.796 1.00 34.59 89 GLU A N 1
ATOM 696 C CA . GLU A 1 89 ? 7.275 35.575 27.011 1.00 34.59 89 GLU A CA 1
ATOM 697 C C . GLU A 1 89 ? 6.079 36.484 26.707 1.00 34.59 89 GLU A C 1
ATOM 699 O O . GLU A 1 89 ? 6.238 37.514 26.046 1.00 34.59 89 GLU A O 1
ATOM 704 N N . SER A 1 90 ? 4.877 36.018 27.032 1.00 38.66 90 SER A N 1
ATOM 705 C CA . SER A 1 90 ? 3.645 36.410 26.347 1.00 38.66 90 SER A CA 1
ATOM 706 C C . SER A 1 90 ? 2.671 37.089 27.298 1.00 38.66 90 SER A C 1
ATOM 708 O O . SER A 1 90 ? 1.885 36.425 27.972 1.00 38.66 90 SER A O 1
ATOM 710 N N . SER A 1 91 ? 2.653 38.421 27.281 1.00 44.38 91 SER A N 1
ATOM 711 C CA . SER A 1 91 ? 1.662 39.229 27.994 1.00 44.38 91 SER A CA 1
ATOM 712 C C . SER A 1 91 ? 0.233 38.877 27.563 1.00 44.38 91 SER A C 1
ATOM 714 O O . SER A 1 91 ? -0.187 39.267 26.476 1.00 44.38 91 SER A O 1
ATOM 716 N N . HIS A 1 92 ? -0.548 38.224 28.426 1.00 43.25 92 HIS A N 1
ATOM 717 C CA . HIS A 1 92 ? -2.009 38.220 28.322 1.00 43.25 92 HIS A CA 1
ATOM 718 C C . HIS A 1 92 ? -2.672 38.379 29.694 1.00 43.25 92 HIS A C 1
ATOM 720 O O . HIS A 1 92 ? -2.180 37.909 30.716 1.00 43.25 92 HIS A O 1
ATOM 726 N N . SER A 1 93 ? -3.761 39.143 29.689 1.00 45.97 93 SER A N 1
ATOM 727 C CA . SER A 1 93 ? -4.411 39.767 30.842 1.00 45.97 93 SER A CA 1
ATOM 728 C C . SER A 1 93 ? -5.466 38.895 31.538 1.00 45.97 93 SER A C 1
ATOM 730 O O . SER A 1 93 ? -5.980 37.941 30.963 1.00 45.97 93 SER A O 1
ATOM 732 N N . SER A 1 94 ? -5.812 39.303 32.764 1.00 48.97 94 SER A N 1
ATOM 733 C CA . SER A 1 94 ? -6.814 38.743 33.691 1.00 48.97 94 SER A CA 1
ATOM 734 C C . SER A 1 94 ? -8.244 38.600 33.130 1.00 48.97 94 SER A C 1
ATOM 736 O O . SER A 1 94 ? -8.548 39.147 32.067 1.00 48.97 94 SER A O 1
ATOM 738 N N . PRO A 1 95 ? -9.158 37.954 33.891 1.00 54.16 95 PRO A N 1
ATOM 739 C CA . PRO A 1 95 ? -10.170 38.759 34.609 1.00 54.16 95 PRO A CA 1
ATOM 740 C C . PRO A 1 95 ? -10.640 38.221 35.996 1.00 54.16 95 PRO A C 1
ATOM 742 O O . PRO A 1 95 ? -10.960 37.049 36.150 1.00 54.16 95 PRO A O 1
ATOM 745 N N . VAL A 1 96 ? -10.669 39.091 37.022 1.00 52.09 96 VAL A N 1
ATOM 746 C CA . VAL A 1 96 ? -11.880 39.741 37.619 1.00 52.09 96 VAL A CA 1
ATOM 747 C C . VAL A 1 96 ? -13.240 39.026 37.403 1.00 52.09 96 VAL A C 1
ATOM 749 O O . VAL A 1 96 ? -13.535 38.707 36.257 1.00 52.09 96 VAL A O 1
ATOM 752 N N . THR A 1 97 ? -14.202 38.831 38.331 1.00 46.09 97 THR A N 1
ATOM 753 C CA . THR A 1 97 ? -14.473 39.004 39.806 1.00 46.09 97 THR A CA 1
ATOM 754 C C . THR A 1 97 ? -15.864 38.346 40.091 1.00 46.09 97 THR A C 1
ATOM 756 O O . THR A 1 97 ? -16.514 38.011 39.093 1.00 46.09 97 THR A O 1
ATOM 759 N N . PRO A 1 98 ? -16.432 38.249 41.326 1.00 65.62 98 PRO A N 1
ATOM 760 C CA . PRO A 1 98 ? -15.948 38.613 42.675 1.00 65.62 98 PRO A CA 1
ATOM 761 C C . PRO A 1 98 ? -15.907 37.459 43.707 1.00 65.62 98 PRO A C 1
ATOM 763 O O . PRO A 1 98 ? -16.565 36.419 43.488 1.00 65.62 98 PRO A O 1
#

Foldseek 3Di:
DVVVVVVVCVVVVHDDPPCPDPVNVVCVVPDPPPPPPPPPPVPDDDDPPVVVVVVVVVVVVVVVVVVVCVVVVVVVVVVPPPDDDDDDDDDDDDDDDD

Secondary structure (DSSP, 8-state):
-HHHHHH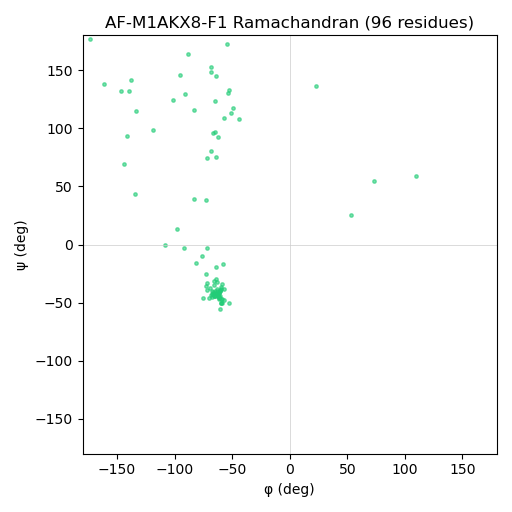HHHHTTPPPPGGGSHHHHHHHHHSTTS---------S---HHHHHHHHHHHHHHHHHHHHHHHHHHHHHHHHTTS----------------

pLDDT: mean 70.92, std 18.26, range [34.59, 95.0]

Radius of gyration: 27.03 Å; Cα contacts (8 Å, |Δi|>4): 13; chains: 1; bounding box: 38×58×73 Å

Mean predicted aligned error: 19.85 Å